Protein AF-A0A813EYD6-F1 (afdb_monomer)

Sequence (155 aa):
MAPPQLTVGMPFDATADIPIFPPAATLLAVVLGLLLHLVTGRRFRWMPKPLQSLDARLALLVALLAMTKALMEVAGSALVFPYNLTRNPLYCSLLLILMPSAAALFDSAWPLFFAPLLWGYLHFVVISAEERLLVQAFGAQFEAYKEEVPRWILL

Structure (mmCIF, N/CA/C/O backbone):
data_AF-A0A813EYD6-F1
#
_entry.id   AF-A0A813EYD6-F1
#
loop_
_atom_site.group_PDB
_atom_site.id
_atom_site.type_symbol
_atom_site.label_atom_id
_atom_site.label_alt_id
_atom_site.label_comp_id
_atom_site.label_asym_id
_atom_site.label_entity_id
_atom_site.label_seq_id
_atom_site.pdbx_PDB_ins_code
_atom_site.Cartn_x
_atom_site.Cartn_y
_atom_site.Cartn_z
_atom_site.occupancy
_atom_site.B_iso_or_equiv
_atom_site.auth_seq_id
_atom_site.auth_comp_id
_atom_site.auth_asym_id
_atom_site.auth_atom_id
_atom_site.pdbx_PDB_model_num
ATOM 1 N N . MET A 1 1 ? 8.619 3.982 -32.441 1.00 56.56 1 MET A N 1
ATOM 2 C CA . MET A 1 1 ? 7.765 2.995 -31.746 1.00 56.56 1 MET A CA 1
ATOM 3 C C . MET A 1 1 ? 7.061 3.718 -30.618 1.00 56.56 1 MET A C 1
ATOM 5 O O . MET A 1 1 ? 7.705 4.551 -29.992 1.00 56.56 1 MET A O 1
ATOM 9 N N . ALA A 1 2 ? 5.769 3.469 -30.399 1.00 60.72 2 ALA A N 1
ATOM 10 C CA . ALA A 1 2 ? 5.116 3.944 -29.182 1.00 60.72 2 ALA A CA 1
ATOM 11 C C . ALA A 1 2 ? 5.853 3.345 -27.968 1.00 60.72 2 ALA A C 1
ATOM 13 O O . ALA A 1 2 ? 6.314 2.203 -28.074 1.00 60.72 2 ALA A O 1
ATOM 14 N N . PRO A 1 3 ? 6.017 4.090 -26.861 1.00 67.81 3 PRO A N 1
ATOM 15 C CA . PRO A 1 3 ? 6.567 3.505 -25.648 1.00 67.81 3 PRO A CA 1
ATOM 16 C C . PRO A 1 3 ? 5.695 2.307 -25.252 1.00 67.81 3 PRO A C 1
ATOM 18 O O . PRO A 1 3 ? 4.476 2.363 -25.455 1.00 67.81 3 PRO A O 1
ATOM 21 N N . 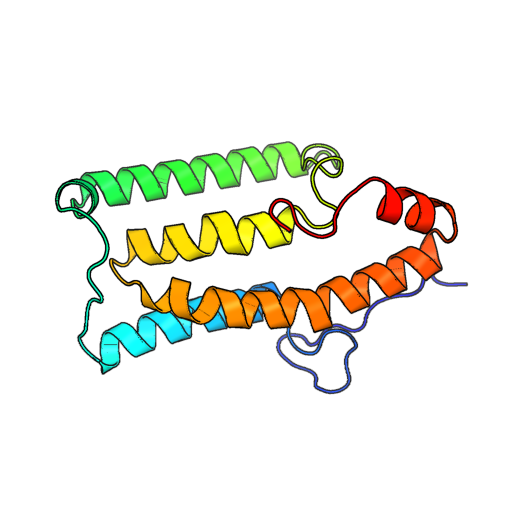PRO A 1 4 ? 6.288 1.221 -24.734 1.00 76.12 4 PRO A N 1
ATOM 22 C CA . PRO A 1 4 ? 5.500 0.101 -24.248 1.00 76.12 4 PRO A CA 1
ATOM 23 C C . PRO A 1 4 ? 4.517 0.618 -23.182 1.00 76.12 4 PRO A C 1
ATOM 25 O O . PRO A 1 4 ? 4.825 1.555 -22.440 1.00 76.12 4 PRO A O 1
ATOM 28 N N . GLN A 1 5 ? 3.314 0.048 -23.134 1.00 83.94 5 GLN A N 1
ATOM 29 C CA . GLN A 1 5 ? 2.269 0.425 -22.180 1.00 83.94 5 GLN A CA 1
ATOM 30 C C . GLN A 1 5 ? 1.755 -0.824 -21.478 1.00 83.94 5 GLN A C 1
ATOM 32 O O . GLN A 1 5 ? 1.606 -1.869 -22.107 1.00 83.94 5 GLN A O 1
ATOM 37 N N . LEU A 1 6 ? 1.479 -0.699 -20.182 1.00 86.44 6 LEU A N 1
ATOM 38 C CA . LEU A 1 6 ? 0.831 -1.751 -19.408 1.00 86.44 6 LEU A CA 1
ATOM 39 C C . LEU A 1 6 ? -0.668 -1.739 -19.659 1.00 86.44 6 LEU A C 1
ATOM 41 O O . LEU A 1 6 ? -1.309 -0.686 -19.614 1.00 86.44 6 LEU A O 1
ATOM 45 N N . THR A 1 7 ? -1.232 -2.924 -19.846 1.00 90.44 7 THR A N 1
ATOM 46 C CA . THR A 1 7 ? -2.679 -3.110 -19.792 1.00 90.44 7 THR A CA 1
ATOM 47 C C . THR A 1 7 ? -3.121 -3.260 -18.335 1.00 90.44 7 THR A C 1
ATOM 49 O O . THR A 1 7 ? -2.518 -4.000 -17.554 1.00 90.44 7 THR A O 1
ATOM 52 N N . VAL A 1 8 ? -4.163 -2.522 -17.942 1.00 89.06 8 VAL A N 1
ATOM 53 C CA . VAL A 1 8 ? -4.671 -2.495 -16.562 1.00 89.06 8 VAL A CA 1
ATOM 54 C C . VAL A 1 8 ? -6.173 -2.737 -16.569 1.00 89.06 8 VAL A C 1
ATOM 56 O O . VAL A 1 8 ? -6.920 -2.007 -17.221 1.00 89.06 8 VAL A O 1
ATOM 59 N N . GLY A 1 9 ? -6.624 -3.729 -15.806 1.00 88.31 9 GLY A N 1
ATOM 60 C CA . GLY A 1 9 ? -8.044 -3.997 -15.618 1.00 88.31 9 GLY A CA 1
ATOM 61 C C . GLY A 1 9 ? -8.725 -2.903 -14.796 1.00 88.31 9 GLY A C 1
ATOM 62 O O . GLY A 1 9 ? -8.381 -2.684 -13.634 1.00 88.31 9 GLY A O 1
ATOM 63 N N . MET A 1 10 ? -9.723 -2.235 -15.378 1.00 85.25 10 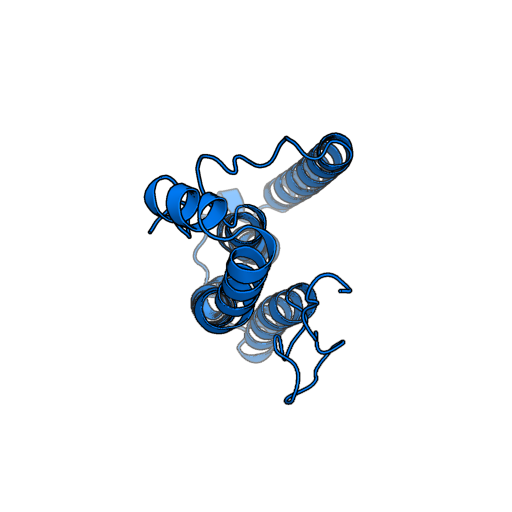MET A N 1
ATOM 64 C CA . MET A 1 10 ? -10.507 -1.178 -14.725 1.00 85.25 10 MET A CA 1
ATOM 65 C C . MET A 1 10 ? -11.975 -1.620 -14.563 1.00 85.25 10 MET A C 1
ATOM 67 O O . MET A 1 10 ? -12.756 -1.436 -15.495 1.00 85.25 10 MET A O 1
ATOM 71 N N . PRO A 1 11 ? -12.400 -2.187 -13.410 1.00 78.56 11 PRO A N 1
ATOM 72 C CA . PRO A 1 11 ? -11.617 -2.527 -12.212 1.00 78.56 11 PRO A CA 1
ATOM 73 C C . PRO A 1 11 ? -10.991 -3.931 -12.248 1.00 78.56 11 PRO A C 1
ATOM 75 O O . PRO A 1 11 ? -10.180 -4.246 -11.378 1.00 78.56 11 PRO A O 1
ATOM 78 N N . PHE A 1 12 ? -11.396 -4.775 -13.203 1.00 88.81 12 PHE A N 1
ATOM 79 C CA . PHE A 1 12 ? -10.894 -6.135 -13.364 1.00 88.81 12 PHE A CA 1
ATOM 80 C C . PHE A 1 12 ? -10.860 -6.545 -14.838 1.00 88.81 12 PHE A C 1
ATOM 82 O O . PHE A 1 12 ? -11.859 -6.402 -15.538 1.00 88.81 12 PHE A O 1
ATOM 89 N N . ASP A 1 13 ? -9.733 -7.095 -15.272 1.00 92.00 13 ASP A N 1
ATOM 90 C CA . ASP A 1 13 ? -9.563 -7.776 -16.552 1.00 92.00 13 ASP A CA 1
ATOM 91 C C . ASP A 1 13 ? -8.526 -8.892 -16.376 1.00 92.00 13 ASP A C 1
ATOM 93 O O . ASP A 1 13 ? -7.342 -8.628 -16.195 1.00 92.00 13 ASP A O 1
ATOM 97 N N . ALA A 1 14 ? -8.957 -10.153 -16.426 1.00 88.75 14 ALA A N 1
ATOM 98 C CA . ALA A 1 14 ? -8.070 -11.302 -16.231 1.00 88.75 14 ALA A CA 1
ATOM 99 C C . ALA A 1 14 ? -6.983 -11.440 -17.313 1.00 88.75 14 ALA A C 1
ATOM 101 O O . ALA A 1 14 ? -6.029 -12.190 -17.118 1.00 88.75 14 ALA A O 1
ATOM 102 N N . THR A 1 15 ? -7.146 -10.764 -18.451 1.00 89.81 15 THR A N 1
ATOM 103 C CA . THR A 1 15 ? -6.213 -10.818 -19.582 1.00 89.81 15 THR A CA 1
ATOM 104 C C . THR A 1 15 ? -5.172 -9.700 -19.555 1.00 89.81 15 THR A C 1
ATOM 106 O O . THR A 1 15 ? -4.209 -9.757 -20.317 1.00 89.81 15 THR A O 1
ATOM 109 N N . ALA A 1 16 ? -5.338 -8.715 -18.667 1.00 90.62 16 ALA A N 1
ATOM 110 C CA . ALA A 1 16 ? -4.430 -7.586 -18.528 1.00 90.62 16 ALA A CA 1
ATOM 111 C C . ALA A 1 16 ? -3.142 -7.959 -17.771 1.00 90.62 16 ALA A C 1
ATOM 113 O O . ALA A 1 16 ? -3.144 -8.823 -16.891 1.00 90.62 16 ALA A O 1
ATOM 114 N N . ASP A 1 17 ? -2.053 -7.237 -18.052 1.00 90.81 17 ASP A N 1
ATOM 115 C CA . ASP A 1 17 ? -0.774 -7.363 -17.337 1.00 90.81 17 ASP A CA 1
ATOM 116 C C . ASP A 1 17 ? -0.946 -7.140 -15.830 1.00 90.81 17 ASP A C 1
ATOM 118 O O . ASP A 1 17 ? -0.303 -7.797 -15.007 1.00 90.81 17 ASP A O 1
ATOM 122 N N . ILE A 1 18 ? -1.833 -6.203 -15.480 1.00 91.94 18 ILE A N 1
ATOM 123 C CA . ILE A 1 18 ? -2.286 -5.932 -14.119 1.00 91.94 18 ILE A CA 1
ATOM 124 C C . ILE A 1 18 ? -3.797 -6.192 -14.070 1.00 91.94 18 ILE A C 1
ATOM 126 O O . ILE A 1 18 ? -4.582 -5.321 -14.461 1.00 91.94 18 ILE A O 1
ATOM 130 N N . PRO A 1 19 ? -4.232 -7.365 -13.570 1.00 90.06 19 PRO A N 1
ATOM 131 C CA . PRO A 1 19 ? -5.630 -7.759 -13.651 1.00 90.06 19 PRO A CA 1
ATOM 132 C C . PRO A 1 19 ? -6.583 -6.888 -12.845 1.00 90.06 19 PRO A C 1
ATOM 134 O O . PRO A 1 19 ? -7.712 -6.677 -13.265 1.00 90.06 19 PRO A O 1
ATOM 137 N N . ILE A 1 20 ? -6.153 -6.394 -11.682 1.00 90.94 20 ILE A N 1
ATOM 138 C CA . ILE A 1 20 ? -6.945 -5.520 -10.809 1.00 90.94 20 ILE A CA 1
ATOM 139 C C . ILE A 1 20 ? -6.185 -4.216 -10.597 1.00 90.94 20 ILE A C 1
ATOM 141 O O . ILE A 1 20 ? -5.046 -4.215 -10.121 1.00 90.94 20 ILE A O 1
ATOM 145 N N . PHE A 1 21 ? -6.834 -3.089 -10.868 1.00 87.88 21 PHE A N 1
ATOM 146 C CA . PHE A 1 21 ? -6.260 -1.777 -10.594 1.00 87.88 21 PHE A CA 1
ATOM 147 C C . PHE A 1 21 ? -5.802 -1.658 -9.117 1.00 87.88 21 PHE A C 1
ATOM 149 O O . PHE A 1 21 ? -6.611 -1.906 -8.217 1.00 87.88 21 PHE A O 1
ATOM 156 N N . PRO A 1 22 ? -4.541 -1.284 -8.807 1.00 86.75 22 PRO A N 1
ATOM 157 C CA . PRO A 1 22 ? -4.010 -1.371 -7.439 1.00 86.75 22 PRO A CA 1
ATOM 158 C C . PRO A 1 22 ? -4.809 -0.601 -6.367 1.00 86.75 22 PRO A C 1
ATOM 160 O O . PRO A 1 22 ? -5.019 -1.151 -5.278 1.00 86.75 22 PRO A O 1
ATOM 163 N N . PRO A 1 23 ? -5.343 0.610 -6.635 1.00 88.44 23 PRO A N 1
ATOM 164 C CA . PRO A 1 23 ? -6.273 1.269 -5.718 1.00 88.44 23 PRO A CA 1
ATOM 165 C C . PRO A 1 23 ? -7.549 0.459 -5.452 1.00 88.44 23 PRO A C 1
ATOM 167 O O . PRO A 1 23 ? -8.007 0.407 -4.312 1.00 88.44 23 PRO A O 1
ATOM 170 N N . ALA A 1 24 ? -8.093 -0.226 -6.464 1.00 87.50 24 ALA A N 1
ATOM 171 C CA . ALA A 1 24 ? -9.258 -1.095 -6.301 1.00 87.50 24 ALA A CA 1
ATOM 172 C C . ALA A 1 24 ? -8.927 -2.340 -5.459 1.00 87.50 24 ALA A C 1
ATOM 174 O O . ALA A 1 24 ? -9.691 -2.682 -4.560 1.00 87.50 24 ALA A O 1
ATOM 175 N N . ALA A 1 25 ? -7.765 -2.970 -5.675 1.00 89.62 25 ALA A N 1
ATOM 176 C CA . ALA A 1 25 ? -7.295 -4.094 -4.857 1.00 89.62 25 ALA A CA 1
ATOM 177 C C . ALA A 1 25 ? -7.089 -3.693 -3.384 1.00 89.62 25 ALA A C 1
ATOM 179 O O . ALA A 1 25 ? -7.458 -4.426 -2.466 1.00 89.62 25 ALA A O 1
ATOM 180 N N . THR A 1 26 ? -6.544 -2.497 -3.154 1.00 88.44 26 THR A N 1
ATOM 181 C CA . THR A 1 26 ? -6.335 -1.947 -1.808 1.00 88.44 26 THR A CA 1
ATOM 182 C C . THR A 1 26 ? -7.665 -1.657 -1.115 1.00 88.44 26 THR A C 1
ATOM 184 O O . THR A 1 26 ? -7.867 -2.051 0.034 1.00 88.44 26 THR A O 1
ATOM 187 N N . LEU A 1 27 ? -8.603 -1.018 -1.822 1.00 90.50 27 LEU A N 1
ATOM 188 C CA . LEU A 1 27 ? -9.947 -0.765 -1.308 1.00 90.50 27 LEU A CA 1
ATOM 189 C C . LEU A 1 27 ? -10.659 -2.076 -0.965 1.00 90.50 27 LEU A C 1
ATOM 191 O O . LEU A 1 27 ? -11.249 -2.184 0.107 1.00 90.50 27 LEU A O 1
ATOM 195 N N . LEU A 1 28 ? -10.555 -3.084 -1.835 1.00 91.12 28 LEU A N 1
ATOM 196 C CA . LEU A 1 28 ? -11.109 -4.412 -1.597 1.00 91.12 28 LEU A CA 1
ATOM 197 C C . LEU A 1 28 ? -10.538 -5.034 -0.315 1.00 91.12 28 LEU A C 1
ATOM 199 O O . LEU A 1 28 ? -11.308 -5.512 0.513 1.00 91.12 28 LEU A O 1
ATOM 203 N N . ALA A 1 29 ? -9.221 -4.978 -0.105 1.00 90.19 29 ALA A N 1
ATOM 204 C CA . ALA A 1 29 ? -8.584 -5.495 1.108 1.00 90.19 29 ALA A CA 1
ATOM 205 C C . ALA A 1 29 ? -9.105 -4.809 2.387 1.00 90.19 29 ALA A C 1
ATOM 207 O O . ALA A 1 29 ? -9.415 -5.480 3.375 1.00 90.19 29 ALA A O 1
ATOM 208 N N . VAL A 1 30 ? -9.256 -3.480 2.365 1.00 88.94 30 VAL A N 1
ATOM 209 C CA . VAL A 1 30 ? -9.805 -2.719 3.501 1.00 88.94 30 VAL A CA 1
ATOM 210 C C . VAL A 1 30 ? -11.275 -3.066 3.733 1.00 88.94 30 VAL A C 1
ATOM 212 O O . VAL A 1 30 ? -11.657 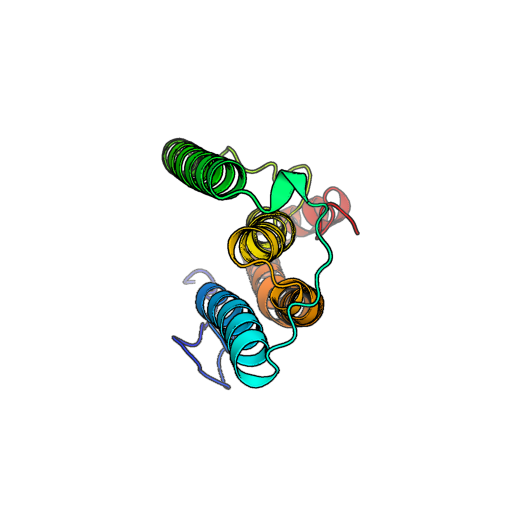-3.377 4.861 1.00 88.94 30 VAL A O 1
ATOM 215 N N . VAL A 1 31 ? -12.098 -3.062 2.681 1.00 91.94 31 VAL A N 1
ATOM 216 C CA . VAL A 1 31 ? -13.536 -3.356 2.768 1.00 91.94 31 VAL A CA 1
ATOM 217 C C . VAL A 1 31 ? -13.775 -4.775 3.271 1.00 91.94 31 VAL A C 1
ATOM 219 O O . VAL A 1 31 ? -14.580 -4.955 4.179 1.00 91.94 31 VAL A O 1
ATOM 222 N N . LEU A 1 32 ? -13.051 -5.775 2.761 1.00 91.56 32 LEU A N 1
ATOM 223 C CA . LEU A 1 32 ? -13.139 -7.152 3.254 1.00 91.56 32 LEU A CA 1
ATOM 224 C C . LEU A 1 32 ? -12.747 -7.247 4.732 1.00 91.56 32 LEU A C 1
ATOM 226 O O . LEU A 1 32 ? -13.427 -7.925 5.503 1.00 91.56 32 LEU A O 1
ATOM 230 N N . GLY A 1 33 ? -11.709 -6.519 5.152 1.00 86.31 33 GLY A N 1
ATOM 231 C CA . GLY A 1 33 ? -11.330 -6.420 6.559 1.00 86.31 33 GLY A CA 1
ATOM 232 C C . GLY A 1 33 ? -12.453 -5.866 7.441 1.00 86.31 33 GLY A C 1
ATOM 233 O O . GLY A 1 33 ? -12.745 -6.406 8.509 1.00 86.31 33 GLY A O 1
ATOM 234 N N . LEU A 1 34 ? -13.130 -4.812 6.987 1.00 86.62 34 LEU A N 1
ATOM 235 C CA . LEU A 1 34 ? -14.252 -4.216 7.713 1.00 86.62 34 LEU A CA 1
ATOM 236 C C . LEU A 1 34 ? -15.499 -5.105 7.693 1.00 86.62 34 LEU A C 1
ATOM 238 O O . LEU A 1 34 ? -16.147 -5.259 8.723 1.00 86.62 34 LEU A O 1
ATOM 242 N N . LEU A 1 35 ? -15.815 -5.748 6.570 1.00 89.31 35 LEU A N 1
ATOM 243 C CA . LEU A 1 35 ? -16.931 -6.689 6.480 1.00 89.31 35 LEU A CA 1
ATOM 244 C C . LEU A 1 35 ? -16.732 -7.880 7.421 1.00 89.31 35 LEU A C 1
ATOM 246 O O . LEU A 1 35 ? -17.658 -8.234 8.149 1.00 89.31 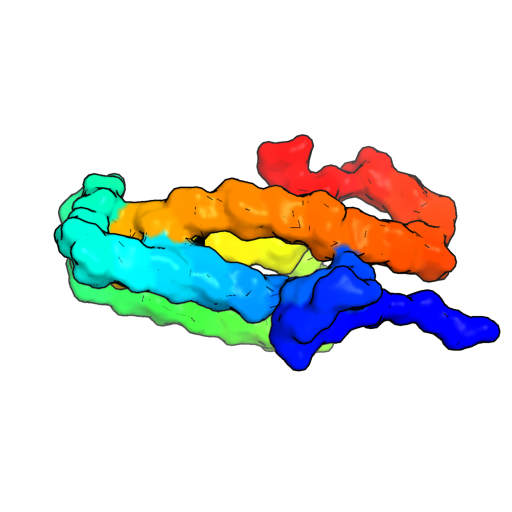35 LEU A O 1
ATOM 250 N N . LEU A 1 36 ? -15.523 -8.449 7.489 1.00 86.06 36 LEU A N 1
ATOM 251 C CA . LEU A 1 36 ? -15.219 -9.513 8.449 1.00 86.06 36 LEU A CA 1
ATOM 252 C C . LEU A 1 36 ? -15.374 -9.044 9.895 1.00 86.06 36 LEU A C 1
ATOM 254 O O . LEU A 1 36 ? -15.885 -9.797 10.722 1.00 86.06 36 LEU A O 1
ATOM 258 N N . HIS A 1 37 ? -15.009 -7.803 10.214 1.00 83.44 37 HIS A N 1
ATOM 259 C CA . HIS A 1 37 ? -15.281 -7.238 11.534 1.00 83.44 37 HIS A CA 1
ATOM 260 C C . HIS A 1 37 ? -16.783 -7.204 11.848 1.00 83.44 37 HIS A C 1
ATOM 262 O O . HIS A 1 37 ? -17.190 -7.648 12.921 1.00 83.44 37 HIS A O 1
ATOM 268 N N . LEU A 1 38 ? -17.599 -6.705 10.912 1.00 85.25 38 LEU A N 1
ATOM 269 C CA . LEU A 1 38 ? -19.051 -6.598 11.084 1.00 85.25 38 LEU A CA 1
ATOM 270 C C . LEU A 1 38 ? -19.708 -7.975 11.240 1.00 85.25 38 LEU A C 1
ATOM 272 O O . LEU A 1 38 ? -20.536 -8.154 12.127 1.00 85.25 38 LEU A O 1
ATOM 276 N N . VAL A 1 39 ? -19.308 -8.951 10.420 1.00 86.19 39 VAL A N 1
ATOM 277 C CA . VAL A 1 39 ? -19.871 -10.311 10.436 1.00 86.19 39 VAL A CA 1
ATOM 278 C C . VAL A 1 39 ? -19.435 -11.088 11.674 1.00 86.19 39 VAL A C 1
ATOM 280 O O . VAL A 1 39 ? -20.240 -11.777 12.292 1.00 86.19 39 VAL A O 1
ATOM 283 N N . THR A 1 40 ? -18.161 -10.997 12.056 1.00 82.56 40 THR A N 1
ATOM 284 C CA . THR A 1 40 ? -17.650 -11.770 13.196 1.00 82.56 40 THR A CA 1
ATOM 285 C C . THR A 1 40 ? -17.993 -11.135 14.540 1.00 82.56 40 THR A C 1
ATOM 287 O O . THR A 1 40 ? -17.893 -11.809 15.564 1.00 82.56 40 THR A O 1
ATOM 290 N N . GLY A 1 41 ? -18.308 -9.833 14.574 1.00 72.25 41 GLY A N 1
ATOM 291 C CA . GLY A 1 41 ? -18.443 -9.044 15.805 1.00 72.25 41 GLY A CA 1
ATOM 292 C C . GLY A 1 41 ? -17.156 -8.986 16.641 1.00 72.25 41 GLY A C 1
ATOM 293 O O . GLY A 1 41 ? -17.117 -8.365 17.707 1.00 72.25 41 GLY A O 1
ATOM 294 N N . ARG A 1 42 ? -16.078 -9.632 16.176 1.00 71.12 42 ARG A N 1
ATOM 295 C CA . ARG A 1 42 ? -14.802 -9.726 16.867 1.00 71.12 42 ARG A CA 1
ATOM 296 C C . ARG A 1 42 ? -13.975 -8.521 16.479 1.00 71.12 42 ARG A C 1
ATOM 298 O O . ARG A 1 42 ? -13.288 -8.498 15.456 1.00 71.12 42 ARG A O 1
ATOM 305 N N . ARG A 1 43 ? -13.986 -7.538 17.374 1.00 63.75 43 ARG A N 1
ATOM 306 C CA . ARG A 1 43 ? -12.910 -6.556 17.453 1.00 63.75 43 ARG A CA 1
ATOM 307 C C . ARG A 1 43 ? -11.689 -7.325 17.929 1.00 63.75 43 ARG A C 1
ATOM 309 O O . ARG A 1 43 ? -11.570 -7.597 19.121 1.00 63.75 43 ARG A O 1
ATOM 316 N N . PHE A 1 44 ? -10.838 -7.773 17.008 1.00 62.84 44 PHE A N 1
ATOM 317 C CA . PHE A 1 44 ? -9.533 -8.325 17.364 1.00 62.84 44 PHE A CA 1
ATOM 318 C C . PHE A 1 44 ? -8.720 -7.162 17.953 1.00 62.84 44 PHE A C 1
ATOM 320 O O . PHE A 1 44 ? -8.038 -6.424 17.244 1.00 62.84 44 PHE A O 1
ATOM 327 N N . ARG A 1 45 ? -8.971 -6.895 19.240 1.00 61.84 45 ARG A N 1
ATOM 328 C CA . ARG A 1 45 ? -8.566 -5.693 19.961 1.00 61.84 45 ARG A CA 1
ATOM 329 C C . ARG A 1 45 ? -7.076 -5.794 20.214 1.00 61.84 45 ARG A C 1
ATOM 331 O O . ARG A 1 45 ? -6.640 -6.479 21.132 1.00 61.84 45 ARG A O 1
ATOM 338 N N . TRP A 1 46 ? -6.312 -5.127 19.367 1.00 65.50 46 TRP A N 1
ATOM 339 C CA . TRP A 1 46 ? -4.860 -5.109 19.458 1.00 65.50 46 TRP A CA 1
ATOM 340 C C . TRP A 1 46 ? -4.324 -3.800 20.069 1.00 65.50 46 TRP A C 1
ATOM 342 O O . TRP A 1 46 ? -3.203 -3.772 20.565 1.00 65.50 46 TRP A O 1
ATOM 352 N N . MET A 1 47 ? -5.129 -2.727 20.119 1.00 64.69 47 MET A N 1
ATOM 353 C CA . MET A 1 47 ? -4.677 -1.407 20.586 1.00 64.69 47 MET A CA 1
ATOM 354 C C . MET A 1 47 ? -4.896 -1.143 22.088 1.00 64.69 47 MET A C 1
ATOM 356 O O . MET A 1 47 ? -5.978 -1.426 22.615 1.00 64.69 47 MET A O 1
ATOM 360 N N . PRO A 1 48 ? -3.923 -0.510 22.778 1.00 70.00 48 PRO A N 1
ATOM 361 C CA . PRO A 1 48 ? -4.067 -0.068 24.165 1.00 70.00 48 PRO A CA 1
ATOM 362 C C . PRO A 1 48 ? -5.148 1.017 24.318 1.00 70.00 48 PRO A C 1
ATOM 364 O O . PRO A 1 48 ? -5.391 1.813 23.412 1.00 70.00 48 PRO A O 1
ATOM 367 N N . LYS A 1 49 ? -5.788 1.071 25.498 1.00 71.38 49 LYS A N 1
ATOM 368 C CA . LYS A 1 49 ? -6.942 1.950 25.799 1.00 71.38 49 LYS A CA 1
ATOM 369 C C . LYS A 1 49 ? -6.784 3.433 25.394 1.00 71.38 49 LYS A C 1
ATOM 371 O O . LYS A 1 49 ? -7.770 3.978 24.905 1.00 71.38 49 LYS A O 1
ATOM 376 N N . PRO A 1 50 ? -5.615 4.093 25.540 1.00 68.38 50 PRO A N 1
ATOM 377 C CA . PRO A 1 50 ? -5.464 5.504 25.173 1.00 68.38 50 PRO A CA 1
ATOM 378 C C . PRO A 1 50 ? -5.679 5.775 23.680 1.00 68.38 50 PRO A C 1
ATOM 380 O O . PRO A 1 50 ? -6.208 6.818 23.318 1.00 68.38 50 PRO A O 1
ATOM 383 N N . LEU A 1 51 ? -5.326 4.819 22.814 1.00 69.62 51 LEU A N 1
ATOM 384 C CA . LEU A 1 51 ? -5.482 4.943 21.362 1.00 69.62 51 LEU A CA 1
ATOM 385 C C . LEU A 1 51 ? -6.915 4.658 20.886 1.00 69.62 51 LEU A C 1
ATOM 387 O O . LEU A 1 51 ? -7.223 4.825 19.710 1.00 69.62 51 LEU A O 1
ATOM 391 N N . GLN A 1 52 ? -7.800 4.214 21.783 1.00 72.69 52 GLN A N 1
ATOM 392 C CA . GLN A 1 52 ? -9.192 3.918 21.445 1.00 72.69 52 GLN A CA 1
ATOM 393 C C . GLN A 1 52 ? -10.105 5.146 21.555 1.00 72.69 52 GLN A C 1
ATOM 395 O O . GLN A 1 52 ? -11.238 5.061 21.074 1.00 72.69 52 GLN A O 1
ATOM 400 N N . SER A 1 53 ? -9.648 6.249 22.168 1.00 83.69 53 SER A N 1
ATOM 401 C CA . SER A 1 53 ? -10.457 7.460 22.349 1.00 83.69 53 SER A CA 1
ATOM 402 C C . SER A 1 53 ? -10.838 8.087 21.007 1.00 83.69 53 SER A C 1
ATOM 404 O O . SER A 1 53 ? -10.107 7.987 20.018 1.00 83.69 53 SER A O 1
ATOM 406 N N . LEU A 1 54 ? -12.004 8.739 20.968 1.00 84.00 54 LEU A N 1
ATOM 407 C CA . LEU A 1 54 ? -12.460 9.455 19.776 1.00 84.00 54 LEU A CA 1
ATOM 408 C C . LEU A 1 54 ? -11.455 10.543 19.376 1.00 84.00 54 LEU A C 1
ATOM 410 O O . LEU A 1 54 ? -11.148 10.679 18.196 1.00 84.00 54 LEU A O 1
ATOM 414 N N . ASP A 1 55 ? -10.887 11.237 20.361 1.00 84.44 55 ASP A N 1
ATOM 415 C CA . ASP A 1 55 ? -9.906 12.302 20.151 1.00 84.44 55 ASP A CA 1
ATOM 416 C C . ASP A 1 55 ? -8.633 11.783 19.478 1.00 84.44 55 ASP A C 1
ATOM 418 O O . ASP A 1 55 ? -8.145 12.394 18.531 1.00 84.44 55 ASP A O 1
ATOM 422 N N . ALA A 1 56 ? -8.123 10.618 19.900 1.00 85.62 56 ALA A N 1
ATOM 423 C CA . ALA A 1 56 ? -6.950 10.004 19.280 1.00 85.62 56 ALA A CA 1
ATOM 424 C C . ALA A 1 56 ? -7.219 9.617 17.817 1.00 85.62 56 ALA A C 1
ATOM 426 O O . ALA A 1 56 ? -6.375 9.837 16.948 1.00 85.62 56 ALA A O 1
ATOM 427 N N . ARG A 1 57 ? -8.412 9.083 17.522 1.00 86.38 57 ARG A N 1
ATOM 428 C CA . ARG A 1 57 ? -8.809 8.732 16.148 1.00 86.38 57 ARG A CA 1
ATOM 429 C C . ARG A 1 57 ? -9.008 9.965 15.279 1.00 86.38 57 ARG A C 1
ATOM 431 O O . ARG A 1 57 ? -8.607 9.956 14.120 1.00 86.38 57 ARG A O 1
ATOM 438 N N . LEU A 1 58 ? -9.603 11.021 15.829 1.00 88.06 58 LEU A N 1
ATOM 439 C CA . LEU A 1 58 ? -9.801 12.278 15.118 1.00 88.06 58 LEU A CA 1
ATOM 440 C C . LEU A 1 58 ? -8.460 12.959 14.832 1.00 88.06 58 LEU A C 1
ATOM 442 O O . LEU A 1 58 ? -8.232 13.395 13.708 1.00 88.06 58 LEU A O 1
ATOM 446 N N . ALA A 1 59 ? -7.547 12.978 15.805 1.00 89.44 59 ALA A N 1
ATOM 447 C CA . ALA A 1 59 ? -6.190 13.479 15.617 1.00 89.44 59 ALA A CA 1
ATOM 448 C C . ALA A 1 59 ? -5.443 12.692 14.530 1.00 89.44 59 ALA A C 1
ATOM 450 O O . ALA A 1 59 ? -4.835 13.298 13.649 1.00 89.44 59 ALA A O 1
ATOM 451 N N . LEU A 1 60 ? -5.545 11.357 14.539 1.00 89.31 60 LEU A N 1
ATOM 452 C CA . LEU A 1 60 ? -4.979 10.507 13.491 1.00 89.31 60 LEU A CA 1
ATOM 453 C C . LEU A 1 60 ? -5.588 10.820 12.116 1.00 89.31 60 LEU A C 1
ATOM 455 O O . LEU A 1 60 ? -4.851 10.988 11.149 1.00 89.31 60 LEU A O 1
ATOM 459 N N . LEU A 1 61 ? -6.914 10.943 12.022 1.00 88.62 61 LEU A N 1
ATOM 460 C CA . LEU A 1 61 ? -7.600 11.283 10.774 1.00 88.62 61 LEU A CA 1
ATOM 461 C C . LEU A 1 61 ? -7.130 12.637 10.226 1.00 88.62 61 LEU A C 1
ATOM 463 O O . LEU A 1 61 ? -6.785 12.736 9.051 1.00 88.62 61 LEU A O 1
ATOM 467 N N . VAL A 1 62 ? -7.074 13.666 11.074 1.00 91.12 62 VAL A N 1
ATOM 468 C CA . VAL A 1 62 ? -6.601 15.005 10.694 1.00 91.12 62 VAL A CA 1
ATOM 469 C C . VAL A 1 62 ? -5.143 14.959 10.241 1.00 91.12 62 VAL A C 1
ATOM 471 O O . VAL A 1 62 ? -4.818 15.531 9.202 1.00 91.12 62 VAL A O 1
ATOM 474 N N . ALA A 1 63 ? -4.276 14.244 10.963 1.00 89.06 63 ALA A N 1
ATOM 475 C CA . ALA A 1 63 ? -2.875 14.081 10.585 1.00 89.06 63 ALA A CA 1
ATOM 476 C C . ALA A 1 63 ? -2.724 13.394 9.218 1.00 89.06 63 ALA A C 1
ATOM 478 O O . ALA A 1 63 ? -1.942 13.852 8.388 1.00 89.06 63 ALA A O 1
ATOM 479 N N . LEU A 1 64 ? -3.509 12.347 8.942 1.00 87.75 64 LEU A N 1
ATOM 480 C CA . LEU A 1 64 ? -3.490 11.640 7.658 1.00 87.75 64 LEU A CA 1
ATOM 481 C C . LEU A 1 64 ? -3.994 12.512 6.506 1.00 87.75 64 LEU A C 1
ATOM 483 O O . LEU A 1 64 ? -3.394 12.508 5.430 1.00 87.75 64 LEU A O 1
ATOM 487 N N . LEU A 1 65 ? -5.061 13.285 6.720 1.00 86.62 65 LEU A N 1
ATOM 488 C CA . LEU A 1 65 ? -5.576 14.225 5.721 1.00 86.62 65 LEU A CA 1
ATOM 489 C C . LEU A 1 65 ? -4.568 15.348 5.440 1.00 86.62 65 LEU A C 1
ATOM 491 O O . LEU A 1 65 ? -4.311 15.659 4.278 1.00 86.62 65 LEU A O 1
ATOM 495 N N . ALA A 1 66 ? -3.950 15.909 6.484 1.00 86.00 66 ALA A N 1
ATOM 496 C CA . ALA A 1 66 ? -2.910 16.926 6.353 1.00 86.00 66 ALA A CA 1
ATOM 497 C C . ALA A 1 66 ? -1.673 16.385 5.621 1.00 86.00 66 ALA A C 1
ATOM 499 O O . ALA A 1 66 ? -1.175 17.036 4.704 1.00 86.00 66 ALA A O 1
ATOM 500 N N . MET A 1 67 ? -1.222 15.173 5.963 1.00 83.62 67 MET A N 1
ATOM 501 C CA . MET A 1 67 ? -0.108 14.502 5.292 1.00 83.62 67 MET A CA 1
ATOM 502 C C . MET A 1 67 ? -0.426 14.220 3.822 1.00 83.62 67 MET A C 1
ATOM 504 O O . MET A 1 67 ? 0.403 14.488 2.962 1.00 83.62 67 MET A O 1
ATOM 508 N N . THR A 1 68 ? -1.630 13.729 3.516 1.00 77.81 68 THR A N 1
ATOM 509 C CA . THR A 1 68 ? -2.056 13.452 2.133 1.00 77.81 68 THR A CA 1
ATOM 510 C C . THR A 1 68 ? -2.112 14.735 1.307 1.00 77.81 68 THR A C 1
ATOM 512 O O . THR A 1 68 ? -1.650 14.754 0.170 1.00 77.81 68 THR A O 1
ATOM 515 N N . LYS A 1 69 ? -2.630 15.829 1.882 1.00 78.44 69 LYS A N 1
ATOM 516 C CA . LYS A 1 69 ? -2.637 17.153 1.246 1.00 78.44 69 LYS A CA 1
ATOM 517 C C . LYS A 1 69 ? -1.218 17.652 0.979 1.00 78.44 69 LYS A C 1
ATOM 519 O O . LYS A 1 69 ? -0.923 18.023 -0.151 1.00 78.44 69 LYS A O 1
ATOM 524 N N . ALA A 1 70 ? -0.349 17.619 1.990 1.00 78.94 70 ALA A N 1
ATOM 525 C CA . ALA A 1 70 ? 1.048 18.019 1.848 1.00 78.94 70 ALA A CA 1
ATOM 526 C C . ALA A 1 70 ? 1.750 17.178 0.775 1.00 78.94 70 ALA A C 1
ATOM 528 O O . ALA A 1 70 ? 2.438 17.714 -0.084 1.00 78.94 70 ALA A O 1
ATOM 529 N N . LEU A 1 71 ? 1.511 15.867 0.763 1.00 72.31 71 LEU A N 1
ATOM 530 C CA . LEU A 1 71 ? 2.071 14.976 -0.238 1.00 72.31 71 LEU A CA 1
ATOM 531 C C . LEU A 1 71 ? 1.551 15.284 -1.644 1.00 72.31 71 LEU A C 1
ATOM 533 O O . LEU A 1 71 ? 2.343 15.247 -2.569 1.00 72.31 71 LEU A O 1
ATOM 537 N N . MET A 1 72 ? 0.268 15.608 -1.830 1.00 70.38 72 MET A N 1
ATOM 538 C CA . MET A 1 72 ? -0.265 15.994 -3.145 1.00 70.38 72 MET A CA 1
ATOM 539 C C . MET A 1 72 ? 0.290 17.335 -3.638 1.00 70.38 72 MET A C 1
ATOM 541 O O . MET A 1 72 ? 0.629 17.454 -4.813 1.00 70.38 72 MET A O 1
ATOM 545 N N . GLU A 1 73 ? 0.423 18.326 -2.753 1.00 74.25 73 GLU A N 1
ATOM 546 C CA . GLU A 1 73 ? 1.049 19.618 -3.078 1.00 74.25 73 GLU A CA 1
ATOM 547 C C . GLU A 1 73 ? 2.497 19.434 -3.524 1.00 74.25 73 GLU A C 1
ATOM 549 O O . GLU A 1 73 ? 2.960 20.051 -4.481 1.00 74.25 73 GLU A O 1
ATOM 554 N N . VAL A 1 74 ? 3.196 18.530 -2.850 1.00 66.81 74 VAL A N 1
ATOM 555 C CA . VAL A 1 74 ? 4.588 18.225 -3.121 1.00 66.81 74 VAL A CA 1
ATOM 556 C C . VAL A 1 74 ? 4.738 17.296 -4.342 1.00 66.81 74 VAL A C 1
ATOM 558 O O . VAL A 1 74 ? 5.656 17.491 -5.133 1.00 66.81 74 VAL A O 1
ATOM 561 N N . ALA A 1 75 ? 3.832 16.338 -4.559 1.00 56.69 75 ALA A N 1
ATOM 562 C CA . ALA A 1 75 ? 3.845 15.380 -5.674 1.00 56.69 75 ALA A CA 1
ATOM 563 C C . ALA A 1 75 ? 3.519 16.014 -7.035 1.00 56.69 75 ALA A C 1
ATOM 565 O O . ALA A 1 75 ? 3.827 15.425 -8.070 1.00 56.69 75 ALA A O 1
ATOM 566 N N . GLY A 1 76 ? 2.962 17.232 -7.053 1.00 53.28 76 GLY A N 1
ATOM 567 C CA . GLY A 1 76 ? 2.935 18.077 -8.253 1.00 53.28 76 GLY A CA 1
ATOM 568 C C . GLY A 1 76 ? 4.339 18.411 -8.784 1.00 53.28 76 GLY A C 1
ATOM 569 O O . GLY A 1 76 ? 4.495 18.742 -9.957 1.00 53.28 76 GLY A O 1
ATOM 570 N N . SER A 1 77 ? 5.372 18.260 -7.948 1.00 50.97 77 SER A N 1
ATOM 571 C CA . SER A 1 77 ? 6.766 18.140 -8.365 1.00 50.97 77 SER A CA 1
ATOM 572 C C . SER A 1 77 ? 7.161 16.660 -8.331 1.00 50.97 77 SER A C 1
ATOM 574 O O . SER A 1 77 ? 6.993 15.983 -7.320 1.00 50.97 77 SER A O 1
ATOM 576 N N . ALA A 1 78 ? 7.677 16.126 -9.435 1.00 46.19 78 ALA A N 1
ATOM 577 C CA . ALA A 1 78 ? 7.960 14.698 -9.622 1.00 46.19 78 ALA A CA 1
ATOM 578 C C . ALA A 1 78 ? 9.036 14.092 -8.675 1.00 46.19 78 ALA A C 1
ATOM 580 O O . ALA A 1 78 ? 9.548 13.012 -8.952 1.00 46.19 78 ALA A O 1
ATOM 581 N N . LEU A 1 79 ? 9.419 14.766 -7.581 1.00 48.72 79 LEU A N 1
ATOM 582 C CA . LEU A 1 79 ? 10.725 14.597 -6.941 1.00 48.72 79 LEU A CA 1
ATOM 583 C C . LEU A 1 79 ? 10.737 14.225 -5.449 1.00 48.72 79 LEU A C 1
ATOM 585 O O . LEU A 1 79 ? 11.816 14.222 -4.866 1.00 48.72 79 LEU A O 1
ATOM 589 N N . VAL A 1 80 ? 9.604 13.949 -4.790 1.00 53.09 80 VAL A N 1
ATOM 590 C CA . VAL A 1 80 ? 9.596 13.933 -3.301 1.00 53.09 80 VAL A CA 1
ATOM 591 C C . VAL A 1 80 ? 9.125 12.633 -2.660 1.00 53.09 80 VAL A C 1
ATOM 593 O O . VAL A 1 80 ? 8.929 12.556 -1.450 1.00 53.09 80 VAL A O 1
ATOM 596 N N . PHE A 1 81 ? 9.032 11.559 -3.435 1.00 63.16 81 PHE A N 1
ATOM 597 C CA . PHE A 1 81 ? 9.124 10.236 -2.829 1.00 63.16 81 PHE A CA 1
ATOM 598 C C . PHE A 1 81 ? 10.587 9.776 -2.843 1.00 63.16 81 PHE A C 1
ATOM 600 O O . PHE A 1 81 ? 11.271 10.002 -3.841 1.00 63.16 81 PHE A O 1
ATOM 607 N N . PRO A 1 82 ? 11.100 9.161 -1.759 1.00 74.25 82 PRO A N 1
ATOM 608 C CA . PRO A 1 82 ? 12.500 8.779 -1.656 1.00 74.25 82 PRO A CA 1
ATOM 609 C C . PRO A 1 82 ? 12.761 7.529 -2.501 1.00 74.25 82 PRO A C 1
ATOM 611 O O . PRO A 1 82 ? 12.884 6.416 -1.989 1.00 74.25 82 PRO A O 1
ATOM 614 N N . TYR A 1 83 ? 12.836 7.719 -3.817 1.00 81.94 83 TYR A N 1
ATOM 615 C CA . TYR A 1 83 ? 13.182 6.676 -4.781 1.00 81.94 83 TYR A CA 1
ATOM 616 C C . TYR A 1 83 ? 14.597 6.120 -4.550 1.00 81.94 83 TYR A C 1
ATOM 618 O O . TYR A 1 83 ? 14.931 5.058 -5.041 1.00 81.94 83 TYR A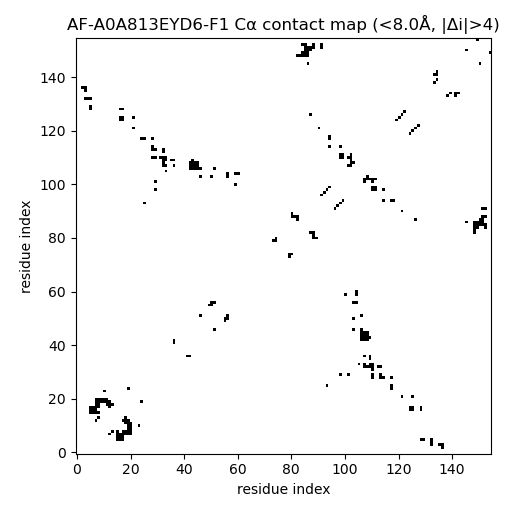 O 1
ATOM 626 N N . ASN A 1 84 ? 15.422 6.782 -3.737 1.00 85.19 84 ASN A N 1
ATOM 627 C CA . ASN A 1 84 ? 16.698 6.250 -3.261 1.00 85.19 84 ASN A CA 1
ATOM 628 C C . ASN A 1 84 ? 16.565 5.228 -2.114 1.00 85.19 84 ASN A C 1
ATOM 630 O O . ASN A 1 84 ? 17.509 4.490 -1.859 1.00 85.19 84 ASN A O 1
ATOM 634 N N . LEU A 1 85 ? 15.435 5.191 -1.398 1.00 87.75 85 LEU A N 1
ATOM 635 C CA . LEU A 1 85 ? 15.199 4.231 -0.311 1.00 87.75 85 LEU A CA 1
ATOM 636 C C . LEU A 1 85 ? 14.460 2.981 -0.789 1.00 87.75 85 LEU A C 1
ATOM 638 O O . LEU A 1 85 ? 14.620 1.904 -0.224 1.00 87.75 85 LEU A O 1
ATOM 642 N N . THR A 1 86 ? 13.599 3.130 -1.790 1.00 91.12 86 THR A N 1
ATOM 643 C CA . THR A 1 86 ? 12.825 2.033 -2.368 1.00 91.12 86 THR A CA 1
ATOM 644 C C . THR A 1 86 ? 12.393 2.404 -3.774 1.00 91.12 86 THR A C 1
ATOM 646 O O . THR A 1 86 ? 12.005 3.543 -4.035 1.00 91.12 86 THR A O 1
ATOM 649 N N . ARG A 1 87 ? 12.374 1.418 -4.671 1.00 92.44 87 ARG A N 1
ATOM 650 C CA . ARG A 1 87 ? 11.822 1.590 -6.021 1.00 92.44 87 ARG A CA 1
ATOM 651 C C . ARG A 1 87 ? 10.315 1.832 -6.022 1.00 92.44 87 ARG A C 1
ATOM 653 O O . ARG A 1 87 ? 9.794 2.400 -6.973 1.00 92.44 87 ARG A O 1
ATOM 660 N N . ASN A 1 88 ? 9.622 1.416 -4.959 1.00 91.44 88 ASN A N 1
ATOM 661 C CA . ASN A 1 88 ? 8.162 1.376 -4.884 1.00 91.44 88 ASN A CA 1
ATOM 662 C C . ASN A 1 88 ? 7.613 2.122 -3.652 1.00 91.44 88 ASN A C 1
ATOM 664 O O . ASN A 1 88 ? 6.916 1.532 -2.814 1.00 91.44 88 ASN A O 1
ATOM 668 N N . PRO A 1 89 ? 7.917 3.422 -3.493 1.00 88.00 89 PRO A N 1
ATOM 669 C CA . PRO A 1 89 ? 7.577 4.168 -2.285 1.00 88.00 89 PRO A CA 1
ATOM 670 C C . PRO A 1 89 ? 6.062 4.333 -2.093 1.00 88.00 89 PRO A C 1
ATOM 672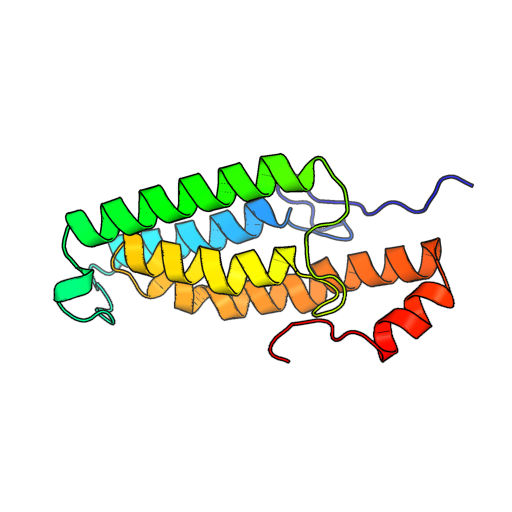 O O . PRO A 1 89 ? 5.569 4.268 -0.963 1.00 88.00 89 PRO A O 1
ATOM 675 N N . LEU A 1 90 ? 5.297 4.448 -3.183 1.00 86.19 90 LEU A N 1
ATOM 676 C CA . LEU A 1 90 ? 3.833 4.483 -3.136 1.00 86.19 90 LEU A CA 1
ATOM 677 C C . LEU A 1 90 ? 3.261 3.199 -2.514 1.00 86.19 90 LEU A C 1
ATOM 679 O O . LEU A 1 90 ? 2.481 3.263 -1.565 1.00 86.19 90 LEU A O 1
ATOM 683 N N . TYR A 1 91 ? 3.690 2.031 -2.997 1.00 89.62 91 TYR A N 1
ATOM 684 C CA . TYR A 1 91 ? 3.219 0.740 -2.488 1.00 89.62 91 TYR A CA 1
ATOM 685 C C . TYR A 1 91 ? 3.659 0.485 -1.042 1.00 89.62 91 TYR A C 1
ATOM 687 O O . TYR A 1 91 ? 2.887 -0.071 -0.258 1.00 89.62 91 TYR A O 1
ATOM 695 N N . CYS A 1 92 ? 4.842 0.970 -0.645 1.00 89.94 92 CYS A N 1
ATOM 696 C CA . CYS A 1 92 ? 5.257 0.978 0.761 1.00 89.94 92 CYS A CA 1
ATOM 697 C C . CYS A 1 92 ? 4.295 1.813 1.621 1.00 89.94 92 CYS A C 1
ATOM 699 O O . CYS A 1 92 ? 3.889 1.372 2.692 1.00 89.94 92 CYS A O 1
ATOM 701 N N . SER A 1 93 ? 3.879 2.984 1.135 1.00 86.12 93 SER A N 1
ATOM 702 C CA . SER A 1 93 ? 2.933 3.866 1.834 1.00 86.12 93 SER A CA 1
ATOM 703 C C . SER A 1 93 ? 1.574 3.191 2.044 1.00 86.12 93 SER A C 1
ATOM 705 O O . SER A 1 93 ? 1.001 3.266 3.131 1.00 86.12 93 SER A O 1
ATOM 707 N N . LEU A 1 94 ? 1.069 2.476 1.031 1.00 88.12 94 LEU A N 1
ATOM 708 C CA . LEU A 1 94 ? -0.191 1.735 1.148 1.00 88.12 94 LEU A CA 1
ATOM 709 C C . LEU A 1 94 ? -0.113 0.665 2.248 1.00 88.12 94 LEU A C 1
ATOM 711 O O . LEU A 1 94 ? -1.002 0.569 3.091 1.00 88.12 94 LEU A O 1
ATOM 715 N N . LEU A 1 95 ? 0.963 -0.117 2.291 1.00 91.25 95 LEU A N 1
ATOM 716 C CA . LEU A 1 95 ? 1.080 -1.201 3.268 1.00 91.25 95 LEU A CA 1
ATOM 717 C C . LEU A 1 95 ? 1.444 -0.724 4.675 1.00 91.25 95 LEU A C 1
ATOM 719 O O . LEU A 1 95 ? 0.918 -1.266 5.642 1.00 91.25 95 LEU A O 1
ATOM 723 N N . LEU A 1 96 ? 2.330 0.265 4.802 1.00 89.94 96 LEU A N 1
ATOM 724 C CA . LEU A 1 96 ? 2.900 0.680 6.088 1.00 89.94 96 LEU A CA 1
ATOM 725 C C . LEU A 1 96 ? 2.146 1.836 6.744 1.00 89.94 96 LEU A C 1
ATOM 727 O O . LEU A 1 96 ? 2.242 2.005 7.957 1.00 89.94 96 LEU A O 1
ATOM 731 N N . ILE A 1 97 ? 1.390 2.619 5.971 1.00 88.94 97 ILE A N 1
ATOM 732 C CA . ILE A 1 97 ? 0.628 3.755 6.496 1.00 88.94 97 ILE A CA 1
ATOM 733 C C . ILE A 1 97 ? -0.866 3.482 6.383 1.00 88.94 97 ILE A C 1
ATOM 735 O O . ILE A 1 97 ? -1.556 3.505 7.401 1.00 88.94 97 ILE A O 1
ATOM 739 N N . LEU A 1 98 ? -1.377 3.177 5.186 1.00 89.31 98 LEU A N 1
ATOM 740 C CA . LEU A 1 98 ? -2.823 3.049 4.981 1.00 89.31 98 LEU A CA 1
ATOM 741 C C . LEU A 1 98 ? -3.416 1.841 5.725 1.00 89.31 98 LEU A C 1
ATOM 743 O O . LEU A 1 98 ? -4.399 2.017 6.442 1.00 89.31 98 LEU A O 1
ATOM 747 N N . MET A 1 99 ? -2.827 0.642 5.617 1.00 90.94 99 MET A N 1
ATOM 748 C CA . MET A 1 99 ? -3.375 -0.551 6.290 1.00 90.94 99 MET A CA 1
ATOM 749 C C . MET A 1 99 ? -3.382 -0.426 7.831 1.00 90.94 99 MET A C 1
ATOM 751 O O . MET A 1 99 ? -4.435 -0.676 8.428 1.00 90.94 99 MET A O 1
ATOM 755 N N . PRO A 1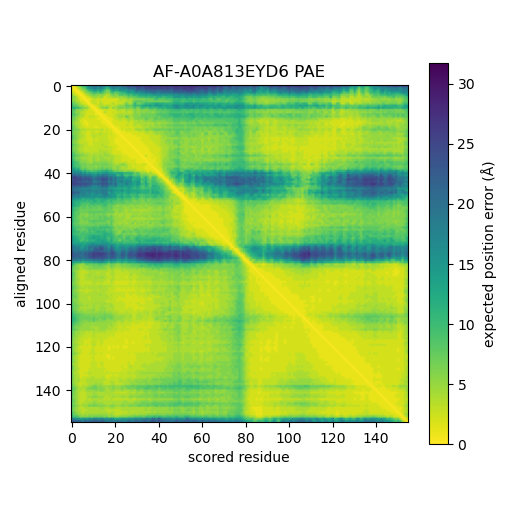 100 ? -2.296 0.013 8.507 1.00 89.81 100 PRO A N 1
ATOM 756 C CA . PRO A 1 100 ? -2.316 0.253 9.952 1.00 89.81 100 PRO A CA 1
ATOM 757 C C . PRO A 1 100 ? -3.226 1.408 10.360 1.00 89.81 100 PRO A C 1
ATOM 759 O O . PRO A 1 100 ? -3.910 1.307 11.376 1.00 89.81 100 PRO A O 1
ATOM 762 N N . SER A 1 101 ? -3.299 2.473 9.557 1.00 88.56 101 SER A N 1
ATOM 763 C CA . SER A 1 101 ? -4.212 3.592 9.815 1.00 88.56 101 SER A CA 1
ATOM 764 C C . SER A 1 101 ? -5.672 3.160 9.748 1.00 88.56 101 SER A C 1
ATOM 766 O O . SER A 1 101 ? -6.450 3.503 10.634 1.00 88.56 101 SER A O 1
ATOM 768 N N . ALA A 1 102 ? -6.046 2.355 8.748 1.00 88.88 102 ALA A N 1
ATOM 769 C CA . ALA A 1 102 ? -7.377 1.765 8.665 1.00 88.88 102 ALA A CA 1
ATOM 770 C C . ALA A 1 102 ? -7.652 0.885 9.893 1.00 88.88 102 ALA A C 1
ATOM 772 O O . ALA A 1 102 ? -8.685 1.032 10.546 1.00 88.88 102 ALA A O 1
ATOM 773 N N . ALA A 1 103 ? -6.705 0.025 10.268 1.00 88.25 103 ALA A N 1
ATOM 774 C CA . ALA A 1 103 ? -6.857 -0.812 11.450 1.00 88.25 103 ALA A CA 1
ATOM 775 C C . ALA A 1 103 ? -7.065 0.003 12.739 1.00 88.25 103 ALA A C 1
ATOM 777 O O . ALA A 1 103 ? -7.916 -0.348 13.561 1.00 88.25 103 ALA A O 1
ATOM 778 N N . ALA A 1 104 ? -6.345 1.118 12.887 1.00 86.50 104 ALA A N 1
ATOM 779 C CA . ALA A 1 104 ? -6.442 2.000 14.043 1.00 86.50 104 ALA A CA 1
ATOM 780 C C . ALA A 1 104 ? -7.739 2.820 14.079 1.00 86.50 104 ALA A C 1
ATOM 782 O O . ALA A 1 104 ? -8.418 2.859 15.106 1.00 86.50 104 ALA A O 1
ATOM 783 N N . LEU A 1 105 ? -8.124 3.435 12.958 1.00 86.62 105 LEU A N 1
ATOM 784 C CA . LEU A 1 105 ? -9.349 4.235 12.859 1.00 86.62 105 LEU A CA 1
ATOM 785 C C . LEU A 1 105 ? -10.600 3.388 13.128 1.00 86.62 105 LEU A C 1
ATOM 787 O O . LEU A 1 105 ? -11.510 3.826 13.840 1.00 86.62 105 LEU A O 1
ATOM 791 N N . PHE A 1 106 ? -10.621 2.154 12.619 1.00 82.94 106 PHE A N 1
ATOM 792 C CA . PHE A 1 106 ? -11.758 1.245 12.754 1.00 82.94 106 PHE A CA 1
ATOM 793 C C . PHE A 1 106 ? -11.674 0.303 13.967 1.00 82.94 106 PHE A C 1
ATOM 795 O O . PHE A 1 106 ? -12.613 -0.459 14.188 1.00 82.94 106 PHE A O 1
ATOM 802 N N . ASP A 1 107 ? -10.609 0.366 14.780 1.00 82.56 107 ASP A N 1
ATOM 803 C CA . ASP A 1 107 ? -10.377 -0.540 15.926 1.00 82.56 107 ASP A CA 1
ATOM 804 C C . ASP A 1 107 ? -10.560 -2.018 15.535 1.00 82.56 107 ASP A C 1
ATOM 806 O O . ASP A 1 107 ? -11.321 -2.789 16.131 1.00 82.56 107 ASP A O 1
ATOM 810 N N . SER A 1 108 ? -9.895 -2.389 14.442 1.00 84.94 108 SER A N 1
ATOM 811 C CA . SER A 1 108 ? -10.037 -3.683 13.790 1.00 84.94 108 SER A CA 1
ATOM 812 C C . SER A 1 108 ? -8.697 -4.124 13.221 1.00 84.94 108 SER A C 1
ATOM 814 O O . SER A 1 108 ? -8.168 -3.465 12.340 1.00 84.94 108 SER A O 1
ATOM 816 N N . ALA A 1 109 ? -8.149 -5.257 13.668 1.00 86.62 109 ALA A N 1
ATOM 817 C CA . ALA A 1 109 ? -6.910 -5.795 13.092 1.00 86.62 109 ALA A CA 1
ATOM 818 C C . ALA A 1 109 ? -7.122 -6.509 11.740 1.00 86.62 109 ALA A C 1
ATOM 820 O O . ALA A 1 109 ? -6.157 -6.910 11.095 1.00 86.62 109 ALA A O 1
ATOM 821 N N . TRP A 1 110 ? -8.368 -6.668 11.285 1.00 88.25 110 TRP A N 1
ATOM 822 C CA . TRP A 1 110 ? -8.681 -7.377 10.042 1.00 88.25 110 TRP A CA 1
ATOM 823 C C . TRP A 1 110 ? -8.033 -6.775 8.781 1.00 88.25 110 TRP A C 1
ATOM 825 O O . TRP A 1 110 ? -7.543 -7.554 7.969 1.00 88.25 110 TRP A O 1
ATOM 835 N N . PRO A 1 111 ? -7.928 -5.443 8.594 1.00 88.69 111 PRO A N 1
ATOM 836 C CA . PRO A 1 111 ? -7.129 -4.882 7.506 1.00 88.69 111 PRO A CA 1
ATOM 837 C C . PRO A 1 111 ? -5.671 -5.367 7.545 1.00 88.69 111 PRO A C 1
ATOM 839 O O . PRO A 1 111 ? -5.141 -5.782 6.520 1.00 88.69 111 PRO A O 1
ATOM 842 N N . LEU A 1 112 ? -5.034 -5.424 8.721 1.00 90.12 112 L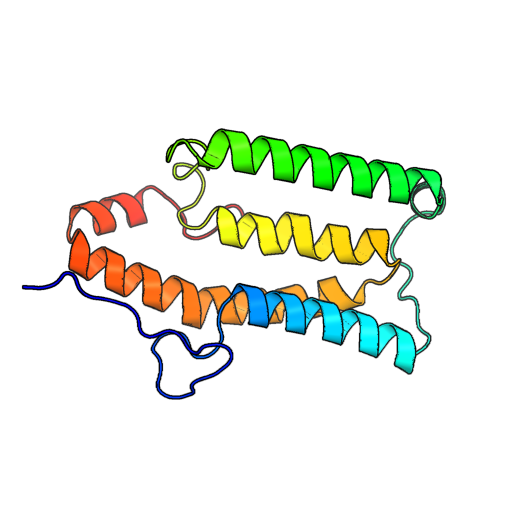EU A N 1
ATOM 843 C CA . LEU A 1 112 ? -3.658 -5.933 8.838 1.00 90.12 112 LEU A CA 1
ATOM 844 C C . LEU A 1 112 ? -3.547 -7.403 8.423 1.00 90.12 112 LEU A C 1
ATOM 846 O O . LEU A 1 112 ? -2.543 -7.791 7.838 1.00 90.12 112 LEU A O 1
ATOM 850 N N . PHE A 1 113 ? -4.586 -8.203 8.662 1.00 90.25 113 PHE A N 1
ATOM 851 C CA . PHE A 1 113 ? -4.637 -9.590 8.200 1.00 90.25 113 PHE A CA 1
ATOM 852 C C . PHE A 1 113 ? -4.640 -9.706 6.665 1.00 90.25 113 PHE A C 1
ATOM 854 O O . PHE A 1 113 ? -4.034 -10.624 6.120 1.00 90.25 113 PHE A O 1
ATOM 861 N N . PHE A 1 114 ? -5.266 -8.764 5.954 1.00 91.38 114 PHE A N 1
ATOM 862 C CA . PHE A 1 114 ? -5.237 -8.718 4.487 1.00 91.38 114 PHE A CA 1
ATOM 863 C C . PHE A 1 114 ? -3.971 -8.063 3.915 1.00 91.38 114 PHE A C 1
ATOM 865 O O . PHE A 1 114 ? -3.716 -8.190 2.717 1.00 91.38 114 PHE A O 1
ATOM 872 N N . ALA A 1 115 ? -3.152 -7.396 4.734 1.00 92.56 115 ALA A N 1
ATOM 873 C CA . ALA A 1 115 ? -1.950 -6.711 4.260 1.00 92.56 115 ALA A CA 1
ATOM 874 C C . ALA A 1 115 ? -0.919 -7.654 3.594 1.00 92.56 115 ALA A C 1
ATOM 876 O O . ALA A 1 115 ? -0.426 -7.287 2.529 1.00 92.56 115 ALA A O 1
ATOM 877 N N . PRO A 1 116 ? -0.629 -8.875 4.098 1.00 94.06 116 PRO A N 1
ATOM 878 C CA . PRO A 1 116 ? 0.240 -9.829 3.400 1.00 94.06 116 PRO A CA 1
ATOM 879 C C . PRO A 1 116 ? -0.308 -10.287 2.043 1.00 94.06 116 PRO A C 1
ATOM 881 O O . PRO A 1 116 ? 0.461 -10.472 1.102 1.00 94.06 116 PRO A O 1
ATOM 884 N N . LEU A 1 117 ? -1.632 -10.440 1.917 1.00 94.19 117 LEU A N 1
ATOM 885 C CA . LEU A 1 117 ? -2.273 -10.802 0.647 1.00 94.19 117 LEU A CA 1
ATOM 886 C C . LEU A 1 117 ? -2.152 -9.662 -0.368 1.00 94.19 117 LEU A C 1
ATOM 888 O O . LEU A 1 117 ? -1.777 -9.894 -1.517 1.00 94.19 117 LEU A O 1
ATOM 892 N N . LEU A 1 118 ? -2.401 -8.426 0.076 1.00 94.38 118 LEU A N 1
ATOM 893 C CA . LEU A 1 118 ? -2.187 -7.237 -0.742 1.00 94.38 118 LEU A CA 1
ATOM 894 C C . LEU A 1 118 ? -0.710 -7.095 -1.134 1.00 94.38 118 LEU A C 1
ATOM 896 O O . LEU A 1 118 ? -0.421 -6.844 -2.298 1.00 94.38 118 LEU A O 1
ATOM 900 N N . TRP A 1 119 ? 0.226 -7.311 -0.206 1.00 95.44 119 TRP A N 1
ATOM 901 C CA . TRP A 1 119 ? 1.660 -7.304 -0.504 1.00 95.44 119 TRP A CA 1
ATOM 902 C C . TRP A 1 119 ? 2.025 -8.347 -1.559 1.00 95.44 119 TRP A C 1
ATOM 904 O O . TRP A 1 119 ? 2.722 -8.008 -2.507 1.00 95.44 119 TRP A O 1
ATOM 914 N N . GLY A 1 120 ? 1.522 -9.581 -1.446 1.00 95.75 120 GLY A N 1
ATOM 915 C CA . GLY A 1 120 ? 1.767 -10.630 -2.437 1.00 95.75 120 GLY A CA 1
ATOM 916 C C . GLY A 1 120 ? 1.259 -10.234 -3.824 1.00 95.75 120 GLY A C 1
ATOM 917 O O . GLY A 1 120 ? 1.987 -10.356 -4.808 1.00 95.75 120 GLY A O 1
ATOM 918 N N . TYR A 1 121 ? 0.049 -9.677 -3.898 1.00 95.94 121 TYR A N 1
ATOM 919 C CA . TYR A 1 121 ? -0.500 -9.147 -5.145 1.00 95.94 121 TYR A CA 1
ATOM 920 C C . TYR A 1 121 ? 0.374 -8.026 -5.731 1.00 95.94 121 TYR A C 1
ATOM 922 O O . TYR A 1 121 ? 0.778 -8.089 -6.893 1.00 95.94 121 TYR A O 1
ATOM 930 N N . LEU A 1 122 ? 0.729 -7.027 -4.918 1.00 95.06 122 LEU A N 1
ATOM 931 C CA . LEU A 1 122 ? 1.577 -5.915 -5.345 1.00 95.06 122 LEU A CA 1
ATOM 932 C C . LEU A 1 122 ? 2.959 -6.399 -5.797 1.00 95.06 122 LEU A C 1
ATOM 934 O O . LEU A 1 122 ? 3.450 -5.965 -6.831 1.00 95.06 122 LEU A O 1
ATOM 938 N N . HIS A 1 123 ? 3.574 -7.324 -5.064 1.00 95.69 123 HIS A N 1
ATOM 939 C CA . HIS A 1 123 ? 4.916 -7.821 -5.339 1.00 95.69 123 HIS A CA 1
ATOM 940 C C . HIS A 1 123 ? 4.979 -8.640 -6.633 1.00 95.69 123 HIS A C 1
ATOM 942 O O . HIS A 1 123 ? 5.795 -8.360 -7.517 1.00 95.69 123 HIS A O 1
ATOM 948 N N . PHE A 1 124 ? 4.149 -9.679 -6.736 1.00 95.81 124 PHE A N 1
ATOM 949 C CA . PHE A 1 124 ? 4.265 -10.675 -7.802 1.00 95.81 124 PHE A CA 1
ATOM 950 C C . PHE A 1 124 ? 3.549 -10.268 -9.088 1.00 95.81 124 PHE A C 1
ATOM 952 O O . PHE A 1 124 ? 3.949 -10.712 -10.161 1.00 95.81 124 PHE A O 1
ATOM 959 N N . VAL A 1 125 ? 2.521 -9.421 -8.999 1.00 95.44 125 VAL A N 1
ATOM 960 C CA . VAL A 1 125 ? 1.717 -9.023 -10.160 1.00 95.44 125 VAL A CA 1
ATOM 961 C C . VAL A 1 125 ? 2.067 -7.603 -10.584 1.00 95.44 125 VAL A C 1
ATOM 963 O O . VAL A 1 125 ? 2.657 -7.409 -11.643 1.00 95.44 125 VAL A O 1
ATOM 966 N N . VAL A 1 126 ? 1.771 -6.621 -9.731 1.00 94.88 126 VAL A N 1
ATOM 967 C CA . VAL A 1 126 ? 1.821 -5.196 -10.094 1.00 94.88 126 VAL A CA 1
ATOM 968 C C . VAL A 1 126 ? 3.253 -4.716 -10.325 1.00 94.88 126 VAL A C 1
ATOM 970 O O . VAL A 1 126 ? 3.619 -4.378 -11.447 1.00 94.88 126 VAL A O 1
ATOM 973 N N . ILE A 1 127 ? 4.095 -4.766 -9.291 1.00 94.81 127 ILE A N 1
ATOM 974 C CA . ILE A 1 127 ? 5.486 -4.294 -9.342 1.00 94.81 127 ILE A CA 1
ATOM 975 C C . ILE A 1 127 ? 6.282 -5.095 -10.366 1.00 94.81 127 ILE A C 1
ATOM 977 O O . ILE A 1 127 ? 7.097 -4.545 -11.097 1.00 94.81 127 ILE A O 1
ATOM 981 N N . SER A 1 128 ? 6.037 -6.401 -10.460 1.00 94.94 128 SER A N 1
ATOM 982 C CA . SER A 1 128 ? 6.722 -7.233 -11.448 1.00 94.94 128 SER A CA 1
ATOM 983 C C . SER A 1 128 ? 6.367 -6.831 -12.887 1.00 94.94 128 SER A C 1
ATOM 985 O O . SER A 1 128 ? 7.236 -6.889 -13.754 1.00 94.94 128 SER A O 1
ATOM 987 N N . ALA A 1 129 ? 5.125 -6.419 -13.163 1.00 93.81 129 ALA A N 1
ATOM 988 C CA . ALA A 1 129 ? 4.728 -5.899 -14.472 1.00 93.81 129 ALA A CA 1
ATOM 989 C C . ALA A 1 129 ? 5.327 -4.511 -14.750 1.00 93.81 129 ALA A C 1
ATOM 991 O O . ALA A 1 129 ? 5.890 -4.293 -15.823 1.00 93.81 129 ALA A O 1
ATOM 992 N N . GLU A 1 130 ? 5.292 -3.613 -13.765 1.00 93.12 130 GLU A N 1
ATOM 993 C CA . GLU A 1 130 ? 5.909 -2.283 -13.843 1.00 93.12 130 GLU A CA 1
ATOM 994 C C . GLU A 1 130 ? 7.418 -2.350 -14.078 1.00 93.12 130 GLU A C 1
ATOM 996 O O . GLU A 1 130 ? 7.931 -1.689 -14.976 1.00 93.12 130 GLU A O 1
ATOM 1001 N N . GLU A 1 131 ? 8.140 -3.201 -13.349 1.00 93.88 131 GLU A N 1
ATOM 1002 C CA . GLU A 1 131 ? 9.582 -3.358 -13.535 1.00 93.88 131 GLU A CA 1
ATOM 1003 C C . GLU A 1 131 ? 9.924 -3.912 -14.923 1.00 93.88 131 GLU A C 1
ATOM 1005 O O . GLU A 1 131 ? 10.891 -3.455 -15.526 1.00 93.88 131 GLU A O 1
ATOM 1010 N N . ARG A 1 132 ? 9.128 -4.841 -15.478 1.00 93.38 132 ARG A N 1
ATOM 1011 C CA . ARG A 1 132 ? 9.322 -5.305 -16.867 1.00 93.38 132 ARG A CA 1
ATOM 1012 C C . ARG A 1 132 ? 9.165 -4.160 -17.861 1.00 93.38 132 ARG A C 1
ATOM 1014 O O . ARG A 1 132 ? 9.964 -4.055 -18.790 1.00 93.38 132 ARG A O 1
ATOM 1021 N N . LEU A 1 133 ? 8.168 -3.303 -17.657 1.00 92.31 133 LEU A N 1
ATOM 1022 C CA . LEU A 1 133 ? 7.959 -2.127 -18.493 1.00 92.31 133 LEU A CA 1
ATOM 1023 C C . LEU A 1 133 ? 9.138 -1.150 -18.393 1.00 92.31 133 LEU A C 1
ATOM 1025 O O . LEU A 1 133 ? 9.627 -0.658 -19.407 1.00 92.31 133 LEU A O 1
ATOM 1029 N N . LEU A 1 134 ? 9.624 -0.902 -17.177 1.00 92.19 134 LEU A N 1
ATOM 1030 C CA . LEU A 1 134 ? 10.745 0.001 -16.921 1.00 92.19 134 LEU A CA 1
ATOM 1031 C C . LEU A 1 134 ? 12.057 -0.530 -17.510 1.00 92.19 134 LEU A C 1
ATOM 1033 O O . LEU A 1 134 ? 12.806 0.245 -18.099 1.00 92.19 134 LEU A O 1
ATOM 1037 N N . VAL A 1 135 ? 12.306 -1.843 -17.455 1.00 93.44 135 VAL A N 1
ATOM 1038 C CA . VAL A 1 135 ? 13.438 -2.465 -18.165 1.00 93.44 135 VAL A CA 1
ATOM 1039 C C . VAL A 1 135 ? 13.307 -2.264 -19.677 1.00 93.44 135 VAL A C 1
ATOM 1041 O O . VAL A 1 135 ? 14.289 -1.926 -20.329 1.00 93.44 135 VAL A O 1
ATOM 1044 N N . GLN A 1 136 ? 12.113 -2.416 -20.257 1.00 91.94 136 GLN A N 1
ATOM 1045 C CA . GLN A 1 136 ? 11.913 -2.176 -21.693 1.00 91.94 136 GLN A CA 1
ATOM 1046 C C . GLN A 1 136 ? 12.106 -0.703 -22.080 1.00 91.94 136 GLN A C 1
ATOM 1048 O O . GLN A 1 136 ? 12.613 -0.417 -23.162 1.00 91.94 136 GLN A O 1
ATOM 1053 N N . ALA A 1 137 ? 11.706 0.227 -21.211 1.00 90.75 137 ALA A N 1
ATOM 1054 C CA . ALA A 1 137 ? 11.793 1.660 -21.469 1.00 90.75 137 ALA A CA 1
ATOM 1055 C C . ALA A 1 137 ? 13.208 2.232 -21.262 1.00 90.75 137 ALA A C 1
ATOM 1057 O O . ALA A 1 137 ? 13.629 3.098 -22.026 1.00 90.75 137 ALA A O 1
ATOM 1058 N N . PHE A 1 138 ? 13.939 1.756 -20.248 1.00 91.12 138 PHE A N 1
ATOM 1059 C CA . PHE A 1 138 ? 15.201 2.356 -19.788 1.00 91.12 138 PHE A CA 1
ATOM 1060 C C . PHE A 1 138 ? 16.416 1.413 -19.849 1.00 91.12 138 PHE A C 1
ATOM 1062 O O . PHE A 1 138 ? 17.557 1.862 -19.723 1.00 91.12 138 PHE A O 1
ATOM 1069 N N . GLY A 1 139 ? 16.205 0.110 -20.056 1.00 93.19 139 GLY A N 1
ATOM 1070 C CA . GLY A 1 139 ? 17.265 -0.881 -20.239 1.00 93.19 139 GLY A CA 1
ATOM 1071 C C . GLY A 1 139 ? 18.283 -0.904 -19.097 1.00 93.19 139 GLY A C 1
ATOM 1072 O O . GLY A 1 139 ? 17.925 -0.994 -17.922 1.00 93.19 139 GLY A O 1
ATOM 1073 N N . ALA A 1 140 ? 19.567 -0.794 -19.454 1.00 94.12 140 ALA A N 1
ATOM 1074 C CA . ALA A 1 140 ? 20.695 -0.896 -18.525 1.00 94.12 140 ALA A CA 1
ATOM 1075 C C . ALA A 1 140 ? 20.668 0.139 -17.387 1.00 94.12 140 ALA A C 1
ATOM 1077 O O . ALA A 1 140 ? 21.146 -0.153 -16.295 1.00 94.12 140 ALA A O 1
ATOM 1078 N N . GLN A 1 141 ? 20.090 1.325 -17.613 1.00 94.38 141 GLN A N 1
ATOM 1079 C CA . GLN A 1 141 ? 19.981 2.350 -16.567 1.00 94.38 141 GLN A CA 1
ATOM 1080 C C . GLN A 1 141 ? 19.083 1.880 -15.421 1.00 94.38 141 GLN A C 1
ATOM 1082 O O . GLN A 1 141 ? 19.404 2.083 -14.253 1.00 94.38 141 GLN A O 1
ATOM 1087 N N . PHE A 1 142 ? 17.972 1.219 -15.754 1.00 94.00 142 PHE A N 1
ATOM 1088 C CA . PHE A 1 142 ? 17.071 0.685 -14.742 1.00 94.00 142 PHE A CA 1
ATOM 1089 C C . PHE A 1 142 ? 17.637 -0.576 -14.086 1.00 94.00 142 PHE A C 1
ATOM 1091 O O . PHE A 1 142 ? 17.439 -0.765 -12.893 1.00 94.00 142 PHE A O 1
ATOM 1098 N N . GLU A 1 143 ? 18.381 -1.408 -14.820 1.00 95.06 143 GLU A N 1
ATOM 1099 C CA . GLU A 1 143 ? 19.077 -2.555 -14.219 1.00 95.06 143 GLU A CA 1
ATOM 1100 C C . GLU A 1 143 ? 20.112 -2.117 -13.172 1.00 95.06 143 GLU A C 1
ATOM 1102 O O . GLU A 1 143 ? 20.058 -2.610 -12.050 1.00 95.06 143 GLU A O 1
ATOM 1107 N N . ALA A 1 144 ? 20.956 -1.121 -13.470 1.00 95.56 144 ALA A N 1
ATOM 1108 C CA . ALA A 1 144 ? 21.887 -0.561 -12.483 1.00 95.56 144 ALA A CA 1
ATOM 1109 C C . ALA A 1 144 ? 21.149 0.005 -11.254 1.00 95.56 144 ALA A C 1
ATOM 1111 O O . ALA A 1 144 ? 21.506 -0.260 -10.110 1.00 95.56 144 ALA A O 1
ATOM 1112 N N . TYR A 1 145 ? 20.041 0.713 -11.479 1.00 93.56 145 TYR A N 1
ATOM 1113 C CA . TYR A 1 145 ? 19.205 1.226 -10.395 1.00 93.56 145 TYR A CA 1
ATOM 1114 C C . TYR A 1 145 ? 18.587 0.116 -9.520 1.00 93.56 145 TYR A C 1
ATOM 1116 O O . TYR A 1 145 ? 18.458 0.283 -8.307 1.00 93.56 145 TYR A O 1
ATOM 1124 N N . LYS A 1 146 ? 18.229 -1.041 -10.096 1.00 93.88 146 LYS A N 1
ATOM 1125 C CA . LYS A 1 146 ? 17.713 -2.193 -9.335 1.00 93.88 146 LYS A CA 1
ATOM 1126 C C . LYS A 1 146 ? 18.763 -2.813 -8.409 1.00 93.88 146 LYS A C 1
ATOM 1128 O O . LYS A 1 146 ? 18.359 -3.439 -7.427 1.00 93.88 146 LYS A O 1
ATOM 1133 N N . GLU A 1 147 ? 20.049 -2.675 -8.733 1.00 93.69 147 GLU A N 1
ATOM 1134 C CA . GLU A 1 147 ? 21.168 -3.146 -7.907 1.00 93.69 147 GLU A CA 1
ATOM 1135 C C . GLU A 1 147 ? 21.418 -2.222 -6.710 1.00 93.69 147 GLU A C 1
ATOM 1137 O O . GLU A 1 147 ? 21.739 -2.700 -5.624 1.00 93.69 147 GLU A O 1
ATOM 1142 N N . GLU A 1 148 ? 21.224 -0.914 -6.885 1.00 92.94 148 GLU A N 1
ATOM 1143 C CA . GLU A 1 148 ? 21.446 0.083 -5.831 1.00 92.94 148 GLU A CA 1
ATOM 1144 C C . GLU A 1 148 ? 20.255 0.229 -4.879 1.00 92.94 148 GLU A C 1
ATOM 1146 O O . GLU A 1 148 ? 20.438 0.457 -3.682 1.00 92.94 148 GLU A O 1
ATOM 1151 N N . VAL A 1 149 ? 19.029 0.109 -5.399 1.00 93.94 149 VAL A N 1
ATOM 1152 C CA . VAL A 1 149 ? 17.811 0.399 -4.638 1.00 93.94 149 VAL A CA 1
ATOM 1153 C C . VAL A 1 149 ? 16.955 -0.858 -4.477 1.00 93.94 149 VAL A C 1
ATOM 1155 O O . VAL A 1 149 ? 16.569 -1.494 -5.469 1.00 93.94 149 VAL A O 1
ATOM 1158 N N . PRO A 1 150 ? 16.574 -1.229 -3.242 1.00 93.81 150 PRO A N 1
ATOM 1159 C CA . PRO A 1 150 ? 15.738 -2.396 -3.013 1.00 93.81 150 PRO A CA 1
ATOM 1160 C C . PRO A 1 150 ? 14.315 -2.179 -3.541 1.00 93.81 150 PRO A C 1
ATOM 1162 O O . PRO A 1 150 ? 13.831 -1.059 -3.740 1.00 93.81 150 PRO A O 1
ATOM 1165 N N . ARG A 1 151 ? 13.609 -3.287 -3.783 1.00 93.56 151 ARG A N 1
ATOM 1166 C CA . ARG A 1 151 ? 12.212 -3.242 -4.238 1.00 93.56 151 ARG A CA 1
ATOM 1167 C C . ARG A 1 151 ? 11.281 -2.691 -3.151 1.00 93.56 151 ARG A C 1
ATOM 1169 O O . ARG A 1 151 ? 10.297 -2.035 -3.492 1.00 93.56 151 ARG A O 1
ATOM 1176 N N . TRP A 1 152 ? 11.584 -2.966 -1.882 1.00 93.06 152 TRP A N 1
ATOM 1177 C CA . TRP A 1 152 ? 10.824 -2.554 -0.702 1.00 93.06 152 TRP A CA 1
ATOM 1178 C C . TRP A 1 152 ? 11.762 -1.909 0.324 1.00 93.06 152 TRP A C 1
ATOM 1180 O O . TRP A 1 152 ? 12.950 -2.188 0.344 1.00 93.06 152 TRP A O 1
ATOM 1190 N N . ILE A 1 153 ? 11.235 -1.051 1.202 1.00 86.25 153 ILE A N 1
ATOM 1191 C CA . ILE A 1 153 ? 12.061 -0.360 2.214 1.00 86.25 153 ILE A CA 1
ATOM 1192 C C . ILE A 1 153 ? 12.420 -1.243 3.427 1.00 86.25 153 ILE A C 1
ATOM 1194 O O . ILE A 1 153 ? 13.298 -0.896 4.208 1.00 86.25 153 ILE A O 1
ATOM 1198 N N . LEU A 1 154 ? 11.728 -2.373 3.609 1.00 70.56 154 LEU A N 1
ATOM 1199 C CA . LEU A 1 154 ? 11.875 -3.269 4.768 1.00 70.56 154 LEU A CA 1
ATOM 1200 C C . LEU A 1 154 ? 12.303 -4.700 4.390 1.00 70.56 154 LEU A C 1
ATOM 1202 O O . LEU A 1 154 ? 12.295 -5.573 5.257 1.00 70.56 154 LEU A O 1
ATOM 1206 N N . LEU A 1 155 ? 12.630 -4.950 3.116 1.00 57.78 155 LEU A N 1
ATOM 1207 C CA . LEU A 1 155 ? 13.010 -6.256 2.558 1.00 57.78 155 LEU A CA 1
ATOM 1208 C C . LEU A 1 155 ? 14.011 -6.061 1.420 1.00 57.78 155 LEU A C 1
ATOM 1210 O O . LEU A 1 155 ? 14.975 -6.849 1.368 1.00 57.78 155 LEU A O 1
#

Foldseek 3Di:
DPQDDFFDDPQADPPTLHGGDLVRVLVVLLVVQVVCCVVVVDLVQPDDPVLLDPVNLVVLVVVVVVVVVVCVVVVVPVPPQPCQLAVCSVLLCSLVPVQVNSCSNSSTCSSVVCSVVSVCSCPPRVVVSVLVSVCSRPPPVSVVSCVRYPNYNVD

Radius of gyration: 17.86 Å; Cα contacts (8 Å, |Δi|>4): 164; chains: 1; bounding box: 42×31×58 Å

Secondary structure (DSSP, 8-state):
-PPP---B-SSB-TTSSBSB-HHHHHHHHHHHHHHHHHHH------S-GGGGSHHHHHHHHHHHHHHHHHHHHHHTSTT-S-TTT-S-HHHHHIIIIIHHHHHHHTT-SHHHHHHHHHHHHIIIIIIHHHHHHHHHHHTHHHHHHHHHS-SSS--

pLDDT: mean 84.68, std 11.13, range [46.19, 95.94]

Solvent-accessible surface area (backbone atoms only — not comparable to full-atom values): 8665 Å² total; per-residue (Å²): 130,80,78,90,76,83,47,64,10,86,67,65,28,91,87,32,67,28,32,49,33,64,72,57,52,52,49,49,38,45,51,52,18,51,49,50,34,67,73,64,68,53,56,53,76,80,74,60,75,76,63,68,38,68,66,48,39,49,52,50,51,53,52,51,53,51,50,51,51,53,47,53,68,48,53,78,42,96,74,76,64,63,55,79,56,9,71,39,51,68,63,48,43,48,60,71,45,48,32,52,47,51,18,55,68,66,55,30,47,42,23,52,68,35,42,63,58,52,47,50,48,43,53,71,39,45,49,48,45,51,51,54,49,44,37,73,74,50,38,70,62,44,53,55,46,57,75,75,21,41,71,41,80,90,110

Nearest PDB structures (foldseek):
  4a2n-assembly1_B  TM=6.006E-01  e=1.658E-01  Methanosarcina acetivorans

Organism: Polarella glacialis (NCBI:txid89957)

Mean predicted aligned error: 6.7 Å

=== Feature glossary ===
The record interleaves many kinds of information about one protein. Here is each kind framed as the question it answers.

Q: What known structures does this most resemble?
A: Structural nearest neighbors (via Foldseek easy-search vs the PDB). Reported per hit: target PDB id, E-value, and alignment TM-score. A TM-score above ~0.5 is the conventional threshold for 'same fold'.

Q: Where is each backbone atom in 3D?
A: The mmCIF table is the protein's shape written out atom by atom. For each backbone N, Cα, C, and carbonyl O, it records an (x, y, z) coordinate triple in Å plus the residue type, chain letter, and residue number.

Q: What are the backbone torsion angles?
A: The φ/ψ torsion pair specifies the backbone conformation at each residue. φ rotates about the N–Cα bond, ψ about the Cα–C bond. Steric clashes forbid most of the (φ, ψ) plane — the allowed regions (α-helix basin, β-sheet basin, left-handed helix) are the Ramachandran-allowed regions.

Q: Which residues are buried vs exposed?
A: Solvent-accessible surface area (SASA) is the area in Å² traced out by the centre of a 1.4 Å probe sphere (a water molecule) rolled over the protein's van der Waals surface (Shrake–Rupley / Lee–Richards construction). Buried residues have near-zero SASA; fully exposed residues can exceed 200 Å². The total SASA scales roughly with the number of surface residues.

Q: How confident is the AlphaFold model at each residue?
A: pLDDT is the predicted lDDT-Cα score: AlphaFold's confidence that the local environment of each residue (all inter-atomic distances within 15 Å) is correctly placed. It is a per-residue number between 0 and 100, with higher meaning more reliable.

Q: What does the local fold look like, residue by residue?
A: 3Di is Foldseek's structural alphabet. Each residue is assigned one of twenty discrete states based on how its Cα sits relative to its spatial (not sequential) neighbors. Aligning 3Di strings finds structural homologs roughly as well as full 3D superposition, but orders of magnitude faster.

Q: How big and how compact is the whole molecule?
A: Radius of gyration (Rg) is the root-mean-square distance of Cα atoms from their centroid — a single number for overall size and compactness. A globular domain of N residues has Rg ≈ 2.2·N^0.38 Å; an extended or disordered chain has a much larger Rg. The Cα contact count is the number of residue pairs whose Cα atoms are within 8 Å and are more than four positions apart in sequence — a standard proxy for tertiary packing density. The bounding box is the smallest axis-aligned box enclosing all Cα atoms.

Q: Which residues are in helices, strands, or loops?
A: DSSP 8-state secondary structure assigns each residue one of H (α-helix), G (3₁₀-helix), I (π-helix), E (extended β-strand), B (isolated β-bridge), T (hydrogen-bonded turn), S (bend), or '-' (coil). The assignment is computed from backbone hydrogen-bond geometry via the Kabsch–Sander algorithm.

Q: How mobile is each atom in the crystal?
A: Crystallographic B-factors measure how much each atom's electron density is smeared out, in Å². They rise in mobile loops and surface residues and fall in the buried interior. In AlphaFold models this column is repurposed to hold pLDDT instead.

Q: What if only a Cα trace is available?
A: P-SEA three-state annotation labels each residue as helix, strand, or coil based purely on the geometry of the Cα trace. It serves as a fallback when the full backbone (and thus DSSP) is unavailable.

Q: What family and function is it annotated with?
A: Database cross-references. InterPro integrates a dozen domain/family signature databases into unified entries with residue-range hits. GO terms attach function/process/location labels with evidence codes. CATH codes position the fold in a four-level structural taxonomy. Organism is the NCBI-taxonomy species name.

Q: Are the domains correctly placed relative to each other?
A: Predicted Aligned Error (PAE) is an AlphaFold confidence matri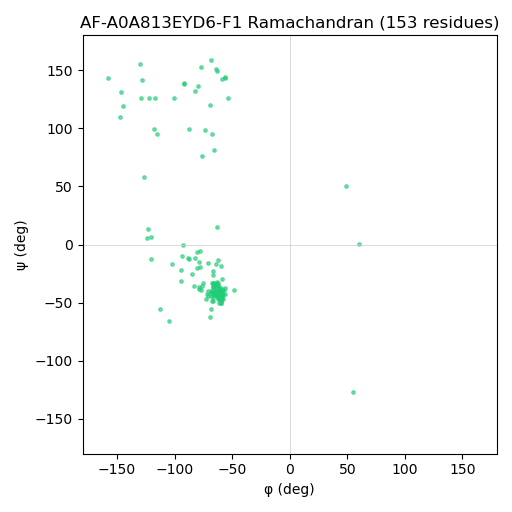x: entry (i, j) is the expected error in the position of residue j, in ångströms, when the prediction is superimposed on the true structure at residue i. Low PAE within a block of residues means that block is internally rigid and well-predicted; high PAE between two blocks means their relative placement is uncertain even if each block individually is confident.

Q: What do the diagnostic plots show?
A: Three diagnostic plots accompany the record. The Cα contact map visualizes the tertiary structure as a 2D adjacency matrix (8 Å cutoff, sequence-local contacts suppressed). The Ramachandran plot shows the distribution of backbone (φ, ψ) torsions, with points in the α and β basins reflecting secondary structure content. The PAE plot shows AlphaFold's inter-residue confidence as a color matrix.

Q: What is the amino-acid chain?
A: Primary structure: the covalent order of the twenty standard amino acids along the backbone. Two proteins with the same sequence will (almost always) fold to the same structure; two with 30% identity often share a fold but not the details.

Q: What do the rendered images show?
A: The six renders are orthographic views along the three Cartesian axes in both directions. Representation (cartoon, sticks, or surface) and color scheme (sequence-rainbow or by-chain) vary across proteins so the training set covers all the common visualization conventions.